Protein AF-A0A960RTW7-F1 (afdb_monomer)

Solvent-accessible surface area (backbone atoms only — not comparable to full-atom values): 9101 Å² total; per-residue (Å²): 138,88,90,90,84,91,85,90,79,85,87,75,81,88,76,88,78,89,72,95,74,90,83,87,85,89,82,94,63,101,63,86,80,87,77,86,75,88,82,56,65,86,55,64,96,88,53,55,71,66,54,47,50,51,30,25,63,41,78,44,82,89,76,19,17,40,21,15,50,24,30,50,69,46,12,65,38,90,88,42,76,44,70,65,65,61,86,53,54,69,51,24,27,51,53,18,39,52,54,51,44,52,35,69,58,34,72,70,43,46,78,47,76,43,98,84,50,28,39,35,39,29,27,85,78,34,40,25,44,34,24,43,69,84,44,45,52,75,33,63,47,54,61,92,80,117

Sequence (146 aa):
LPPPGGGLVGTTNRIANVAKATGVATSIATAGTILTQPNSPALPKEMSFEQLAEAGKVEDRGGLTRAGRGLQKHGGRPGSVFPNPSGSVSQINTQGQEVLEDILNNPNNEIIETQGGSTKVYDPNGRGAHFDKNGSFIGFIERQYE

Radius of gyration: 19.45 Å; Cα contacts (8 Å, |Δi|>4): 205; chains: 1; bounding box: 41×34×74 Å

Foldseek 3Di:
DDDDDDDDDDDDDDDDDPDDDDDDDDDDDPDDDDDDDPDADDDPPPDDLVLLLVLQQPDDPPRAGQLLVLLCVQCCDVPGLGPNADDDRVSSNVSSSVLSSCQRRANPWDWDQDPQQKIWIADPSQKIWIAHNVSRTPHIDGNVPD

Structure (mmCIF, N/CA/C/O backbone):
data_AF-A0A960RTW7-F1
#
_entry.id   AF-A0A960RTW7-F1
#
loop_
_atom_site.group_PDB
_atom_site.id
_atom_site.type_symbol
_atom_site.label_atom_id
_atom_site.label_alt_id
_atom_site.label_comp_id
_atom_site.label_asym_id
_atom_site.label_entity_id
_atom_site.label_seq_id
_atom_site.pdbx_PDB_ins_code
_atom_site.Cartn_x
_atom_site.Cartn_y
_atom_site.Cartn_z
_atom_site.occupancy
_atom_site.B_iso_or_equiv
_atom_site.auth_seq_id
_atom_site.auth_comp_id
_atom_site.auth_asym_id
_atom_site.auth_atom_id
_atom_site.pdbx_PDB_model_num
ATOM 1 N N . LEU A 1 1 ? -1.596 -5.643 55.519 1.00 35.75 1 LEU A N 1
ATOM 2 C CA . LEU A 1 1 ? -0.162 -5.951 55.721 1.00 35.75 1 LEU A CA 1
ATOM 3 C C . LEU A 1 1 ? 0.200 -7.147 54.827 1.00 35.75 1 LEU A C 1
ATOM 5 O O . LEU A 1 1 ? -0.537 -8.123 54.896 1.00 35.75 1 LEU A O 1
ATOM 9 N N . PRO A 1 2 ? 1.205 -7.023 53.933 1.00 46.59 2 PRO A N 1
ATOM 10 C CA . PRO A 1 2 ? 1.632 -8.028 52.929 1.00 46.59 2 PRO A CA 1
ATOM 11 C C . PRO A 1 2 ? 2.798 -8.929 53.456 1.00 46.59 2 PRO A C 1
ATOM 13 O O . PRO A 1 2 ? 3.072 -8.837 54.651 1.00 46.59 2 PRO A O 1
ATOM 16 N N . PRO A 1 3 ? 3.592 -9.655 52.620 1.00 63.69 3 PRO A N 1
ATOM 17 C CA . PRO A 1 3 ? 3.415 -10.975 51.958 1.00 63.69 3 PRO A CA 1
ATOM 18 C C . PRO A 1 3 ? 4.489 -12.024 52.439 1.00 63.69 3 PRO A C 1
ATOM 20 O O . PRO A 1 3 ? 5.128 -11.731 53.451 1.00 63.69 3 PRO A O 1
ATOM 23 N N . PRO A 1 4 ? 4.701 -13.238 51.841 1.00 47.66 4 PRO A N 1
ATOM 24 C CA . PRO A 1 4 ? 5.389 -13.485 50.534 1.00 47.66 4 PRO A CA 1
ATOM 25 C C . PRO A 1 4 ? 4.776 -14.684 49.736 1.00 47.66 4 PRO A C 1
ATOM 27 O O . PRO A 1 4 ? 3.950 -15.408 50.270 1.00 47.66 4 PRO A O 1
ATOM 30 N N . GLY A 1 5 ? 5.061 -15.041 48.479 1.00 34.44 5 GLY A N 1
ATOM 31 C CA . GLY A 1 5 ? 5.969 -14.619 47.412 1.00 34.44 5 GLY A CA 1
ATOM 32 C C . GLY A 1 5 ? 6.030 -15.744 46.345 1.00 34.44 5 GLY A C 1
ATOM 33 O O . GLY A 1 5 ? 5.892 -16.912 46.693 1.00 34.44 5 GLY A O 1
ATOM 34 N N . GLY A 1 6 ? 6.270 -15.393 45.072 1.00 31.09 6 GLY A N 1
ATOM 35 C CA . GLY A 1 6 ? 6.890 -16.282 44.069 1.00 31.09 6 GLY A CA 1
ATOM 36 C C . GLY A 1 6 ? 6.001 -16.882 42.964 1.00 31.09 6 GLY A C 1
ATOM 37 O O . GLY A 1 6 ? 5.228 -17.796 43.217 1.00 31.09 6 GLY A O 1
ATOM 38 N N . GLY A 1 7 ? 6.217 -16.448 41.712 1.00 30.14 7 GLY A N 1
ATOM 39 C CA . GLY A 1 7 ? 5.831 -17.214 40.515 1.00 30.14 7 GLY A CA 1
ATOM 40 C C . GLY A 1 7 ? 5.423 -16.385 39.294 1.00 30.14 7 GLY A C 1
ATOM 41 O O . GLY A 1 7 ? 4.241 -16.277 38.992 1.00 30.14 7 GLY A O 1
ATOM 42 N N . LEU A 1 8 ? 6.393 -15.819 38.570 1.00 38.78 8 LEU A N 1
ATOM 43 C CA . LEU A 1 8 ? 6.199 -15.244 37.2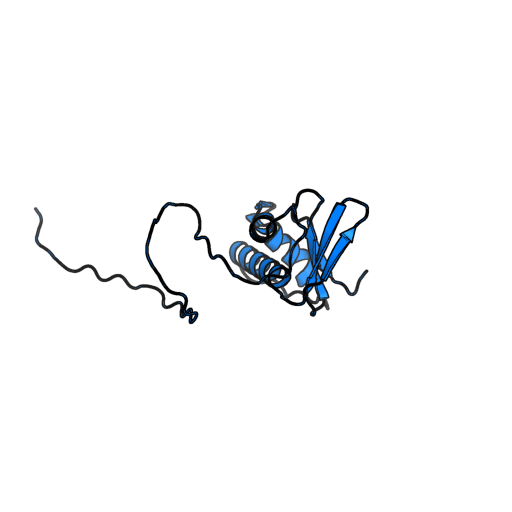32 1.00 38.78 8 LEU A CA 1
ATOM 44 C C . LEU A 1 8 ? 6.061 -16.374 36.195 1.00 38.78 8 LEU A C 1
ATOM 46 O O . LEU A 1 8 ? 6.978 -17.184 36.082 1.00 38.78 8 LEU A O 1
ATOM 50 N N . VAL A 1 9 ? 4.990 -16.401 35.392 1.00 37.53 9 VAL A N 1
ATOM 51 C CA . VAL A 1 9 ? 4.944 -17.179 34.136 1.00 37.53 9 VAL A CA 1
ATOM 52 C C . VAL A 1 9 ? 4.285 -16.340 33.041 1.00 37.53 9 VAL A C 1
ATOM 54 O O . VAL A 1 9 ? 3.071 -16.153 33.016 1.00 37.53 9 VAL A O 1
ATOM 57 N N . GLY A 1 10 ? 5.118 -15.815 32.141 1.00 29.62 10 GLY A N 1
ATOM 58 C CA . GLY A 1 10 ? 4.694 -15.157 30.911 1.00 29.62 10 GLY A CA 1
ATOM 59 C C . GLY A 1 10 ? 4.235 -16.174 29.866 1.00 29.62 10 GLY A C 1
ATOM 60 O O . GLY A 1 10 ? 4.873 -17.205 29.659 1.00 29.62 10 GLY A O 1
ATOM 61 N N . THR A 1 11 ? 3.128 -15.875 29.194 1.00 33.22 11 THR A N 1
ATOM 62 C CA . THR A 1 11 ? 2.631 -16.614 28.028 1.00 33.22 11 THR A CA 1
ATOM 63 C C . THR A 1 11 ? 3.077 -15.881 26.767 1.00 33.22 11 THR A C 1
ATOM 65 O O . THR A 1 11 ? 2.435 -14.947 26.299 1.00 33.22 11 THR A O 1
ATOM 68 N N . THR A 1 12 ? 4.236 -16.274 26.241 1.00 34.66 12 THR A N 1
ATOM 69 C CA . THR A 1 12 ? 4.794 -15.722 25.003 1.00 34.66 12 THR A CA 1
ATOM 70 C C . THR A 1 12 ? 4.131 -16.365 23.785 1.00 34.66 12 THR A C 1
ATOM 72 O O . THR A 1 12 ? 4.102 -17.591 23.651 1.00 34.66 12 THR A O 1
ATOM 75 N N . ASN A 1 13 ? 3.640 -15.511 22.883 1.00 37.28 13 ASN A N 1
ATOM 76 C CA . ASN A 1 13 ? 3.184 -15.839 21.535 1.00 37.28 13 ASN A 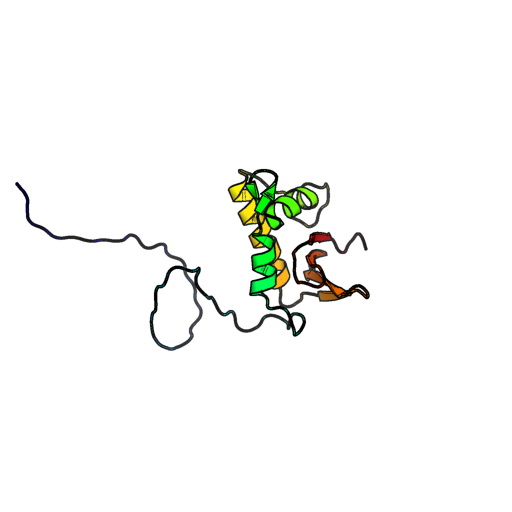CA 1
ATOM 77 C C . ASN A 1 13 ? 4.207 -16.705 20.783 1.00 37.28 13 ASN A C 1
ATOM 79 O O . ASN A 1 13 ? 5.373 -16.340 20.638 1.00 37.28 13 ASN A O 1
ATOM 83 N N . ARG A 1 14 ? 3.748 -17.842 20.254 1.00 36.69 14 ARG A N 1
ATOM 84 C CA . ARG A 1 14 ? 4.517 -18.691 19.339 1.00 36.69 14 ARG A CA 1
ATOM 85 C C . ARG A 1 14 ? 4.458 -18.111 17.928 1.00 36.69 14 ARG A C 1
ATOM 87 O O . ARG A 1 14 ? 3.520 -18.391 17.191 1.00 36.69 14 ARG A O 1
ATOM 94 N N . ILE A 1 15 ? 5.476 -17.345 17.552 1.00 39.69 15 ILE A N 1
ATOM 95 C CA . ILE A 1 15 ? 5.758 -17.004 16.153 1.00 39.69 15 ILE A CA 1
ATOM 96 C C . ILE A 1 15 ? 6.936 -17.884 15.729 1.00 39.69 15 ILE A C 1
ATOM 98 O O . ILE A 1 15 ? 8.067 -17.691 16.171 1.00 39.69 15 ILE A O 1
ATOM 102 N N . ALA A 1 16 ? 6.653 -18.927 14.951 1.00 33.31 16 ALA A N 1
ATOM 103 C CA . ALA A 1 16 ? 7.664 -19.838 14.434 1.00 33.31 16 ALA A CA 1
ATOM 104 C C . ALA A 1 16 ? 8.349 -19.215 13.207 1.00 33.31 16 ALA A C 1
ATOM 106 O O . ALA A 1 16 ? 7.947 -19.469 12.078 1.00 33.31 16 ALA A O 1
ATOM 107 N N . ASN A 1 17 ? 9.401 -18.425 13.435 1.00 40.94 17 ASN A N 1
ATOM 108 C CA . ASN A 1 17 ? 10.366 -18.068 12.394 1.00 40.94 17 ASN A CA 1
ATOM 109 C C . ASN A 1 17 ? 11.477 -19.124 12.364 1.00 40.94 17 ASN A C 1
ATOM 111 O O . ASN A 1 17 ? 12.350 -19.156 13.231 1.00 40.94 17 ASN A O 1
ATOM 115 N N . VAL A 1 18 ? 11.456 -19.996 11.356 1.00 40.28 18 VAL A N 1
ATOM 116 C CA . VAL A 1 18 ? 12.600 -20.847 11.011 1.00 40.28 18 VAL A CA 1
ATOM 117 C C . VAL A 1 18 ? 13.450 -20.096 9.992 1.00 40.28 18 VAL A C 1
ATOM 119 O O . VAL A 1 18 ? 13.209 -20.180 8.795 1.00 40.28 18 VAL A O 1
ATOM 122 N N . ALA A 1 19 ? 14.469 -19.382 10.464 1.00 35.34 19 ALA A N 1
ATOM 123 C CA . ALA A 1 19 ? 15.624 -19.021 9.648 1.00 35.34 19 ALA A CA 1
ATOM 124 C C . ALA A 1 19 ? 16.857 -18.921 10.553 1.00 35.34 19 ALA A C 1
ATOM 126 O O . ALA A 1 19 ? 16.962 -18.060 11.423 1.00 35.34 19 ALA A O 1
ATOM 127 N N . LYS A 1 20 ? 17.771 -19.878 10.379 1.00 36.62 20 LYS A N 1
ATOM 128 C CA . LYS A 1 20 ? 19.071 -19.929 11.046 1.00 36.62 20 LYS A CA 1
ATOM 129 C C . LYS A 1 20 ? 19.937 -18.766 10.554 1.00 36.62 20 LYS A C 1
ATOM 131 O O . LYS A 1 20 ? 20.358 -18.785 9.404 1.00 36.62 20 LYS A O 1
ATOM 136 N N . ALA A 1 21 ? 20.289 -17.847 11.445 1.00 35.56 21 ALA A N 1
ATOM 137 C CA . ALA A 1 21 ? 21.527 -17.084 11.352 1.00 35.56 21 ALA A CA 1
ATOM 138 C C . ALA A 1 21 ? 22.051 -16.787 12.766 1.00 35.56 21 ALA A C 1
ATOM 140 O O . ALA A 1 21 ? 21.361 -16.269 13.637 1.00 35.56 21 ALA A O 1
ATOM 141 N N . THR A 1 22 ? 23.278 -17.231 12.979 1.00 34.38 22 THR A N 1
ATOM 142 C CA . THR A 1 22 ? 24.174 -17.100 14.129 1.00 34.38 22 THR A CA 1
ATOM 143 C C . THR A 1 22 ? 24.292 -15.684 14.721 1.00 34.38 22 THR A C 1
ATOM 145 O O . THR A 1 22 ? 24.747 -14.784 14.030 1.00 34.38 22 THR A O 1
ATOM 148 N N . GLY A 1 23 ? 24.059 -15.545 16.037 1.00 31.91 23 GLY A N 1
ATOM 149 C CA . GLY A 1 23 ? 24.962 -14.784 16.923 1.00 31.91 23 GLY A CA 1
ATOM 150 C C . GLY A 1 23 ? 24.548 -13.400 17.474 1.00 31.91 23 GLY A C 1
ATOM 151 O O . GLY A 1 23 ? 24.948 -12.386 16.928 1.00 31.91 23 GLY A O 1
ATOM 152 N N . VAL A 1 24 ? 23.942 -13.413 18.675 1.00 31.33 24 VAL A N 1
ATOM 153 C CA . VAL A 1 24 ? 24.174 -12.523 19.853 1.00 31.33 24 VAL A CA 1
ATOM 154 C C . VAL A 1 24 ? 23.569 -11.089 19.934 1.00 31.33 24 VAL A C 1
ATOM 156 O O . VAL A 1 24 ? 24.176 -10.100 19.551 1.00 31.33 24 VAL A O 1
ATOM 159 N N . ALA A 1 25 ? 22.419 -11.041 20.632 1.00 36.41 25 ALA A N 1
ATOM 160 C CA . ALA A 1 25 ? 22.002 -10.204 21.786 1.00 36.41 25 ALA A CA 1
ATOM 161 C C . ALA A 1 25 ? 21.740 -8.670 21.711 1.00 36.41 25 ALA A C 1
ATOM 163 O O . ALA A 1 25 ? 22.635 -7.841 21.810 1.00 36.41 25 ALA A O 1
ATOM 164 N N . THR A 1 26 ? 20.436 -8.358 21.785 1.00 31.83 26 THR A N 1
ATOM 165 C CA . THR A 1 26 ? 19.738 -7.515 22.787 1.00 31.83 26 THR A CA 1
ATOM 166 C C . THR A 1 26 ? 20.121 -6.037 22.974 1.00 31.83 26 THR A C 1
ATOM 168 O O . THR A 1 26 ? 21.008 -5.688 23.747 1.00 31.83 26 THR A O 1
ATOM 171 N N . SER A 1 27 ? 19.267 -5.148 22.456 1.00 39.75 27 SER A N 1
ATOM 172 C CA . SER 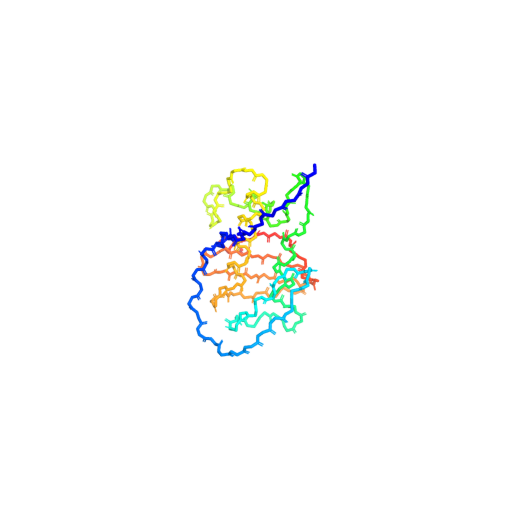A 1 27 ? 18.871 -3.906 23.139 1.00 39.75 27 SER A CA 1
ATOM 173 C C . SER A 1 27 ? 17.403 -3.614 22.828 1.00 39.75 27 SER A C 1
ATOM 175 O O . SER A 1 27 ? 17.031 -3.322 21.697 1.00 39.75 27 SER A O 1
ATOM 177 N N . ILE A 1 28 ? 16.563 -3.768 23.847 1.00 41.47 28 ILE A N 1
ATOM 178 C CA . ILE A 1 28 ? 15.143 -3.412 23.850 1.00 41.47 28 ILE A CA 1
ATOM 179 C C . ILE A 1 28 ? 15.079 -1.914 24.152 1.00 41.47 28 ILE A C 1
ATOM 181 O O . ILE A 1 28 ? 15.306 -1.506 25.288 1.00 41.47 28 ILE A O 1
ATOM 185 N N . ALA A 1 29 ? 14.806 -1.101 23.137 1.00 39.03 29 ALA A N 1
ATOM 186 C CA . ALA A 1 29 ? 14.444 0.298 23.301 1.00 39.03 29 ALA A CA 1
ATOM 187 C C . ALA A 1 29 ? 13.281 0.606 22.356 1.00 39.03 29 ALA A C 1
ATOM 189 O O . ALA A 1 29 ? 13.343 0.344 21.162 1.00 39.03 29 ALA A O 1
ATOM 190 N N . THR A 1 30 ? 12.205 1.105 22.946 1.00 43.25 30 THR A N 1
ATOM 191 C CA . THR A 1 30 ? 10.992 1.691 22.377 1.00 43.25 30 THR A CA 1
ATOM 192 C C . THR A 1 30 ? 11.192 2.402 21.026 1.00 43.25 30 THR A C 1
ATOM 194 O O . THR A 1 30 ? 11.419 3.603 20.983 1.00 43.25 30 THR A O 1
ATOM 197 N N . ALA A 1 31 ? 11.102 1.649 19.933 1.00 37.47 31 ALA A N 1
ATOM 198 C CA . ALA A 1 31 ? 10.811 2.040 18.550 1.00 37.47 31 ALA A CA 1
ATOM 199 C C . ALA A 1 31 ? 10.839 0.727 17.747 1.00 37.47 31 ALA A C 1
ATOM 201 O O . ALA A 1 31 ? 11.757 -0.069 17.923 1.00 37.47 31 ALA A O 1
ATOM 202 N N . GLY A 1 32 ? 9.790 0.441 16.975 1.00 36.62 32 GLY A N 1
ATOM 203 C CA . GLY A 1 32 ? 9.499 -0.885 16.416 1.00 36.62 32 GLY A CA 1
ATOM 204 C C . GLY A 1 32 ? 10.699 -1.611 15.788 1.00 36.62 32 GLY A C 1
ATOM 205 O O . GLY A 1 32 ? 11.417 -1.066 14.961 1.00 36.62 32 GLY A O 1
ATOM 206 N N . THR A 1 33 ? 10.877 -2.857 16.220 1.00 33.72 33 THR A N 1
ATOM 207 C CA . THR A 1 33 ? 11.822 -3.894 15.789 1.00 33.72 33 THR A CA 1
ATOM 208 C C . THR A 1 33 ? 12.300 -3.799 14.331 1.00 33.72 33 THR A C 1
ATOM 210 O O . THR A 1 33 ? 11.524 -4.010 13.404 1.00 33.72 33 THR A O 1
ATOM 213 N N . ILE A 1 34 ? 13.609 -3.594 14.139 1.00 38.28 34 ILE A N 1
ATOM 214 C CA . ILE A 1 34 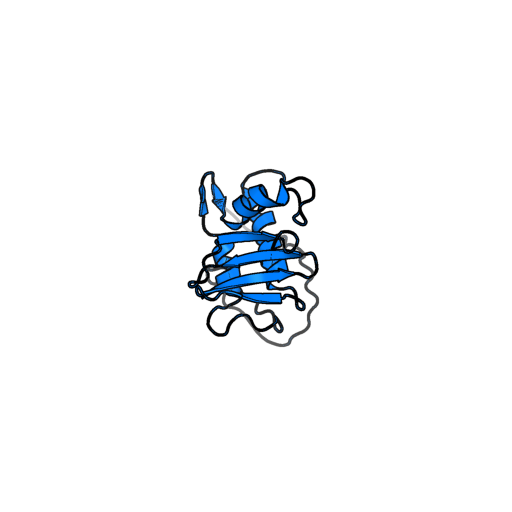? 14.296 -3.755 12.850 1.00 38.28 34 ILE A CA 1
ATOM 215 C C . ILE A 1 34 ? 14.399 -5.255 12.534 1.00 38.28 34 ILE A C 1
ATOM 217 O O . ILE A 1 34 ? 15.168 -5.980 13.166 1.00 38.28 34 ILE A O 1
ATOM 221 N N . LEU A 1 35 ? 13.616 -5.718 11.560 1.00 39.34 35 LEU A N 1
ATOM 222 C CA . LEU A 1 35 ? 13.827 -6.990 10.871 1.00 39.34 35 LEU A CA 1
ATOM 223 C C . LEU A 1 35 ? 14.540 -6.683 9.554 1.00 39.34 35 LEU A C 1
ATOM 225 O O . LEU A 1 35 ? 13.903 -6.352 8.561 1.00 39.34 35 LEU A O 1
ATOM 229 N N . THR A 1 36 ? 15.867 -6.769 9.538 1.00 34.53 36 THR A N 1
ATOM 230 C CA . THR A 1 36 ? 16.634 -6.743 8.291 1.00 34.53 36 THR A CA 1
ATOM 231 C C . THR A 1 36 ? 16.361 -8.031 7.513 1.00 34.53 36 THR A C 1
ATOM 233 O O . THR A 1 36 ? 16.877 -9.098 7.845 1.00 34.53 36 THR A O 1
ATOM 236 N N . GLN A 1 37 ? 15.525 -7.941 6.478 1.00 37.28 37 GLN A N 1
ATOM 237 C CA . GLN A 1 37 ? 15.363 -8.982 5.464 1.00 37.28 37 GLN A CA 1
ATOM 238 C C . GLN A 1 37 ? 16.519 -8.860 4.455 1.00 37.28 37 GLN A C 1
ATOM 240 O O . GLN A 1 37 ? 16.642 -7.825 3.799 1.00 37.28 37 GLN A O 1
ATOM 245 N N . PRO A 1 38 ? 17.403 -9.866 4.313 1.00 40.09 38 PRO A N 1
ATOM 246 C CA . PRO A 1 38 ? 18.374 -9.871 3.236 1.00 40.09 38 PRO A CA 1
ATOM 247 C C . PRO A 1 38 ? 17.683 -10.411 1.978 1.00 40.09 38 PRO A C 1
ATOM 249 O O . PRO A 1 38 ? 17.121 -11.506 2.008 1.00 40.09 38 PRO A O 1
ATOM 252 N N . ASN A 1 39 ? 17.794 -9.659 0.880 1.00 38.59 39 ASN A N 1
ATOM 253 C CA . ASN A 1 39 ? 17.388 -9.996 -0.495 1.00 38.59 39 ASN A CA 1
ATOM 254 C C . ASN A 1 39 ? 15.994 -9.500 -0.925 1.00 38.59 39 ASN A C 1
ATOM 256 O O . ASN A 1 39 ? 15.152 -10.297 -1.335 1.00 38.59 39 ASN A O 1
ATOM 260 N N . SER A 1 40 ? 15.797 -8.180 -0.937 1.00 46.94 40 SER A N 1
ATOM 261 C CA . SER A 1 40 ? 14.773 -7.545 -1.782 1.00 46.94 40 SER A CA 1
ATOM 262 C C . SER A 1 40 ? 15.423 -7.020 -3.075 1.00 46.94 40 SER A C 1
ATOM 264 O O . SER A 1 40 ? 16.577 -6.573 -3.026 1.00 46.94 40 SER A O 1
ATOM 266 N N . PRO A 1 41 ? 14.741 -7.080 -4.237 1.00 45.06 41 PRO A N 1
ATOM 267 C CA . PRO A 1 41 ? 15.197 -6.441 -5.472 1.00 45.06 41 PRO A CA 1
ATOM 268 C C . PRO A 1 41 ? 15.485 -4.969 -5.198 1.00 45.06 41 PRO A C 1
ATOM 270 O O . PRO A 1 41 ? 14.753 -4.326 -4.447 1.00 45.06 41 PRO A O 1
ATOM 273 N N . ALA A 1 42 ? 16.578 -4.451 -5.755 1.00 49.28 42 ALA A N 1
ATOM 274 C CA . ALA A 1 42 ? 17.044 -3.109 -5.444 1.00 49.28 42 ALA A CA 1
ATOM 275 C C . ALA A 1 42 ? 15.996 -2.060 -5.853 1.00 49.28 42 ALA A C 1
ATOM 277 O O . ALA A 1 42 ? 15.865 -1.711 -7.026 1.00 49.28 42 ALA A O 1
ATOM 278 N N . LEU A 1 43 ? 15.272 -1.565 -4.848 1.00 54.00 43 LEU A N 1
ATOM 279 C CA . LEU A 1 43 ? 14.505 -0.327 -4.885 1.00 54.00 43 LEU A CA 1
ATOM 280 C C . LEU A 1 43 ? 15.419 0.828 -5.321 1.00 54.00 43 LEU A C 1
ATOM 282 O O . LEU A 1 43 ? 16.641 0.739 -5.138 1.00 54.00 43 LEU A O 1
ATOM 286 N N . PRO A 1 44 ? 14.865 1.891 -5.934 1.00 52.44 44 PRO A N 1
ATOM 287 C CA . PRO A 1 44 ? 15.665 2.997 -6.438 1.00 52.44 44 PRO A CA 1
ATOM 288 C C . PRO A 1 44 ? 16.635 3.488 -5.366 1.00 52.44 44 PRO A C 1
ATOM 290 O O . PRO A 1 44 ? 16.272 3.641 -4.203 1.00 52.44 44 PRO A O 1
ATOM 293 N N . LYS A 1 45 ? 17.883 3.701 -5.790 1.00 50.06 45 LYS A N 1
ATOM 294 C CA . LYS A 1 45 ? 19.113 3.827 -4.985 1.00 50.06 45 LYS A CA 1
ATOM 295 C C . LYS A 1 45 ? 19.089 4.885 -3.862 1.00 50.06 45 LYS A C 1
ATOM 297 O O . LYS A 1 45 ? 20.024 4.939 -3.073 1.00 50.06 45 LYS A O 1
ATOM 302 N N . GLU A 1 46 ? 18.026 5.676 -3.769 1.00 54.03 46 GLU A N 1
ATOM 303 C CA . GLU A 1 46 ? 17.843 6.773 -2.817 1.00 54.03 46 GLU A CA 1
ATOM 304 C C . GLU A 1 46 ? 16.706 6.537 -1.797 1.00 54.03 46 GLU A C 1
ATOM 306 O O . GLU A 1 46 ? 16.620 7.283 -0.824 1.00 54.03 46 GLU A O 1
ATOM 311 N N . MET A 1 47 ? 15.838 5.526 -1.972 1.00 64.50 47 MET A N 1
ATOM 312 C CA . MET A 1 47 ? 14.706 5.274 -1.062 1.00 64.50 47 MET A CA 1
ATOM 313 C C . MET A 1 47 ? 14.649 3.823 -0.599 1.00 64.50 47 MET A C 1
ATOM 315 O O . M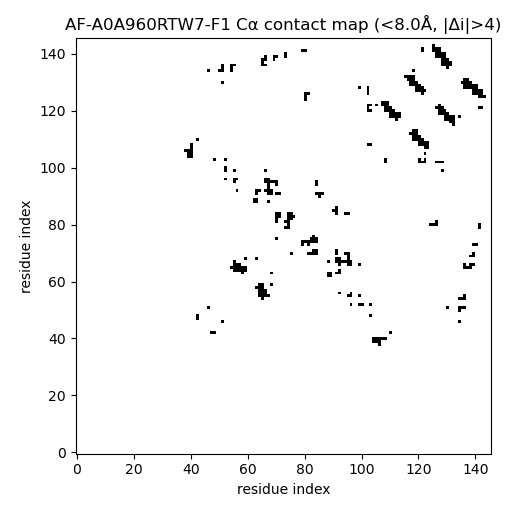ET A 1 47 ? 14.539 2.896 -1.402 1.00 64.50 47 MET A O 1
ATOM 319 N N . SER A 1 48 ? 14.724 3.629 0.719 1.00 79.94 48 SER A N 1
ATOM 320 C CA . SER A 1 48 ? 14.740 2.301 1.323 1.00 79.94 48 SER A CA 1
ATOM 321 C C . SER A 1 48 ? 13.347 1.670 1.331 1.00 79.94 48 SER A C 1
ATOM 323 O O . SER A 1 48 ? 12.323 2.359 1.368 1.00 79.94 48 SER A O 1
ATOM 325 N N . PHE A 1 49 ? 13.311 0.337 1.333 1.00 82.19 49 PHE A N 1
ATOM 326 C CA . PHE A 1 49 ? 12.083 -0.442 1.500 1.00 82.19 49 PHE A CA 1
ATOM 327 C C . PHE A 1 49 ? 11.275 0.034 2.711 1.00 82.19 49 PHE A C 1
ATOM 329 O O . PHE A 1 49 ? 10.070 0.258 2.616 1.00 82.19 49 PHE A O 1
ATOM 336 N N . GLU A 1 50 ? 11.956 0.250 3.833 1.00 83.25 50 GLU A N 1
ATOM 337 C CA . GLU A 1 50 ? 11.349 0.664 5.091 1.00 83.25 50 GLU A CA 1
ATOM 338 C C . GLU A 1 50 ? 10.688 2.038 4.969 1.00 83.25 50 GLU A C 1
ATOM 340 O O . GLU A 1 50 ? 9.594 2.231 5.489 1.00 83.25 50 GLU A O 1
ATOM 345 N N . GLN A 1 51 ? 11.307 2.981 4.251 1.00 86.12 51 GLN A N 1
ATOM 346 C CA . GLN A 1 51 ? 10.725 4.307 4.028 1.00 86.12 51 GLN A CA 1
ATOM 347 C C . GLN A 1 51 ? 9.431 4.224 3.212 1.00 86.12 51 GLN A C 1
ATOM 349 O O . GLN A 1 51 ? 8.441 4.873 3.554 1.00 86.12 51 GLN A O 1
ATOM 354 N N . LEU A 1 52 ? 9.420 3.400 2.163 1.00 86.56 52 LEU A N 1
ATOM 355 C CA . LEU A 1 52 ? 8.243 3.207 1.314 1.00 86.56 52 LEU A CA 1
ATOM 356 C C . LEU A 1 52 ? 7.119 2.473 2.056 1.00 86.56 52 LEU A C 1
ATOM 358 O O . LEU A 1 52 ? 5.953 2.852 1.936 1.00 86.56 52 LEU A O 1
ATOM 362 N N . ALA A 1 53 ? 7.460 1.467 2.862 1.00 88.69 53 ALA A N 1
ATOM 363 C CA . ALA A 1 53 ? 6.502 0.769 3.711 1.00 88.69 53 ALA A CA 1
ATOM 364 C C . ALA A 1 53 ? 5.909 1.708 4.777 1.00 88.69 53 ALA A C 1
ATOM 366 O O . ALA A 1 53 ? 4.695 1.718 4.986 1.00 88.69 53 ALA A O 1
ATOM 367 N N . GLU A 1 54 ? 6.732 2.544 5.414 1.00 90.75 54 GLU A N 1
ATOM 368 C CA . GLU A 1 54 ? 6.280 3.499 6.431 1.00 90.75 54 GLU A CA 1
ATOM 369 C C . GLU A 1 54 ? 5.381 4.593 5.840 1.00 90.75 54 GLU A C 1
ATOM 371 O O . GLU A 1 54 ? 4.422 5.032 6.477 1.00 90.75 54 GLU A O 1
ATOM 376 N N . ALA A 1 55 ? 5.605 4.977 4.580 1.00 89.25 55 ALA A N 1
ATOM 377 C CA . ALA A 1 55 ? 4.754 5.937 3.886 1.00 89.25 55 ALA A CA 1
ATOM 378 C C . ALA A 1 55 ? 3.286 5.472 3.768 1.00 89.25 55 ALA A C 1
ATOM 380 O O . ALA A 1 55 ? 2.376 6.305 3.694 1.00 89.25 55 ALA A O 1
ATOM 381 N N . GLY A 1 56 ? 3.039 4.157 3.791 1.00 87.94 56 GLY A N 1
ATOM 382 C CA . GLY A 1 56 ? 1.699 3.570 3.835 1.00 87.94 56 GLY A CA 1
ATOM 383 C C . GLY A 1 56 ? 0.969 3.765 5.166 1.00 87.94 56 GLY A C 1
ATOM 384 O O . GLY A 1 56 ? -0.261 3.875 5.170 1.00 87.94 56 GLY A O 1
ATOM 385 N N . LYS A 1 57 ? 1.709 3.878 6.277 1.00 92.56 57 LYS A N 1
ATOM 386 C CA . LYS A 1 57 ? 1.170 4.010 7.642 1.00 92.56 57 LYS A CA 1
ATOM 387 C C . LYS A 1 57 ? 0.753 5.431 8.003 1.00 92.56 57 LYS A C 1
ATOM 389 O O . LYS A 1 57 ? 0.083 5.624 9.012 1.00 92.56 57 LYS A O 1
ATOM 394 N N . VAL A 1 58 ? 1.116 6.414 7.178 1.00 93.25 58 VAL A N 1
ATOM 395 C CA . VAL A 1 58 ? 0.728 7.816 7.371 1.00 93.25 58 VAL A CA 1
ATOM 396 C C . VAL A 1 58 ? -0.789 7.916 7.515 1.00 93.25 58 VAL A C 1
ATOM 398 O O . VAL A 1 58 ? -1.532 7.386 6.687 1.00 93.25 58 VAL A O 1
ATOM 401 N N . GLU A 1 59 ? -1.242 8.602 8.562 1.00 90.25 59 GLU A N 1
ATOM 402 C CA . GLU A 1 59 ? -2.665 8.811 8.816 1.00 90.25 59 GLU A CA 1
ATOM 403 C C . GLU A 1 59 ? -3.327 9.617 7.685 1.00 90.25 59 GLU A C 1
ATOM 405 O O . GLU A 1 59 ? -2.779 10.579 7.140 1.00 90.25 59 GLU A O 1
ATOM 410 N N . ASP A 1 60 ? -4.540 9.210 7.341 1.00 90.19 60 ASP A N 1
ATOM 411 C CA . ASP A 1 60 ? -5.469 9.873 6.436 1.00 90.19 60 ASP A CA 1
ATOM 412 C C . ASP A 1 60 ? -6.823 10.040 7.169 1.00 90.19 60 ASP A C 1
ATOM 414 O O . ASP A 1 60 ? -6.990 9.754 8.359 1.00 90.19 60 ASP A O 1
ATOM 418 N N . ARG A 1 61 ? -7.827 10.575 6.481 1.00 87.44 61 ARG A N 1
ATOM 419 C CA . ARG A 1 61 ? -9.122 10.930 7.067 1.00 87.44 61 ARG A CA 1
ATOM 420 C C . ARG A 1 61 ? -9.882 9.694 7.549 1.00 87.44 61 ARG A C 1
ATOM 422 O O . ARG A 1 61 ? -9.884 8.652 6.900 1.00 87.44 61 ARG A O 1
ATOM 429 N N . GLY A 1 62 ? -10.621 9.859 8.647 1.00 88.19 62 GLY A N 1
ATOM 430 C CA . GLY A 1 62 ? -11.495 8.815 9.193 1.00 88.19 62 GLY A CA 1
ATOM 431 C C . GLY A 1 62 ? -10.768 7.743 10.009 1.00 88.19 62 GLY A C 1
ATOM 432 O O . GLY A 1 62 ? -11.314 6.658 10.184 1.00 88.19 62 GLY A O 1
ATOM 433 N N . GLY A 1 63 ? -9.550 8.026 10.488 1.00 90.25 63 GLY A N 1
ATOM 434 C CA . GLY A 1 63 ? -8.724 7.070 11.239 1.00 90.25 63 GLY A CA 1
ATOM 435 C C . GLY A 1 63 ? -8.069 6.0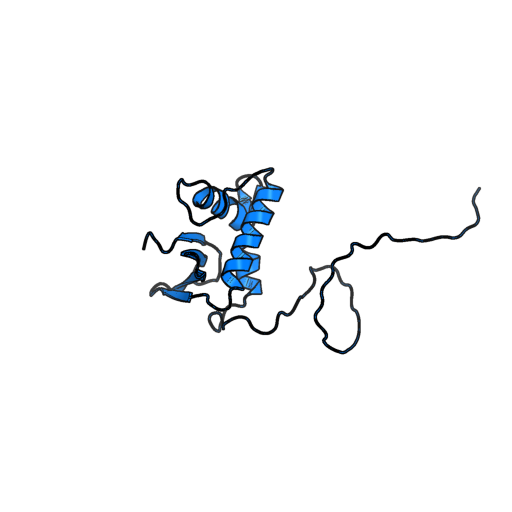00 10.361 1.00 90.25 63 GLY A C 1
ATOM 436 O O . GLY A 1 63 ? -7.491 5.046 10.878 1.00 90.25 63 GLY A O 1
ATOM 437 N N . LEU A 1 64 ? -8.182 6.133 9.037 1.00 93.00 64 LEU A N 1
ATOM 438 C CA . LEU A 1 64 ? -7.510 5.260 8.085 1.00 93.00 64 LEU A CA 1
ATOM 439 C C . LEU A 1 64 ? -6.056 5.691 7.902 1.00 93.00 64 LEU A C 1
ATOM 441 O O . LEU A 1 64 ? -5.734 6.862 8.059 1.00 93.00 64 LEU A O 1
ATOM 445 N N . THR A 1 65 ? -5.193 4.771 7.499 1.00 95.69 65 THR A N 1
ATOM 446 C CA . THR A 1 65 ? -3.882 5.100 6.933 1.00 95.69 65 THR A CA 1
ATOM 447 C C . THR A 1 65 ? -4.006 5.309 5.426 1.00 95.69 65 THR A C 1
ATOM 449 O O . THR A 1 65 ? -5.010 4.927 4.811 1.00 95.69 65 THR A O 1
ATOM 452 N N . ARG A 1 66 ? -2.982 5.879 4.784 1.00 93.88 66 ARG A N 1
ATOM 453 C CA . ARG A 1 66 ? -2.958 6.000 3.320 1.00 93.88 66 ARG A CA 1
ATOM 454 C C . ARG A 1 66 ? -3.082 4.638 2.639 1.00 93.88 66 ARG A C 1
ATOM 456 O O . ARG A 1 66 ? -3.828 4.523 1.667 1.00 93.88 66 ARG A O 1
ATOM 463 N N . ALA A 1 67 ? -2.419 3.610 3.169 1.00 93.38 67 ALA A N 1
ATOM 464 C CA . ALA A 1 67 ? -2.548 2.241 2.680 1.00 93.38 67 ALA A CA 1
ATOM 465 C C . ALA A 1 67 ? -3.971 1.696 2.886 1.00 93.38 67 ALA A C 1
ATOM 467 O O . ALA A 1 67 ? -4.576 1.194 1.940 1.00 93.38 67 ALA A O 1
ATOM 468 N N . GLY A 1 68 ? -4.563 1.874 4.073 1.00 93.88 68 GLY A N 1
ATOM 469 C CA . GLY A 1 68 ? -5.937 1.438 4.347 1.00 93.88 68 GLY A CA 1
ATOM 470 C C . GLY A 1 68 ? -6.969 2.105 3.432 1.00 93.88 68 GLY A C 1
ATOM 471 O O . GLY A 1 68 ? -7.815 1.440 2.830 1.00 93.88 68 GLY A O 1
ATOM 472 N N . ARG A 1 69 ? -6.867 3.424 3.244 1.00 93.12 69 ARG A N 1
ATOM 473 C CA . ARG A 1 69 ? -7.755 4.168 2.342 1.00 93.12 69 ARG A CA 1
ATOM 474 C C . ARG A 1 69 ? -7.514 3.827 0.872 1.00 93.12 69 ARG A C 1
ATOM 476 O O . ARG A 1 69 ? -8.469 3.742 0.096 1.00 93.12 69 ARG A O 1
ATOM 483 N N . GLY A 1 70 ? -6.258 3.608 0.487 1.00 92.44 70 GLY A N 1
ATOM 484 C CA . GLY A 1 70 ? -5.901 3.086 -0.827 1.00 92.44 70 GLY A CA 1
ATOM 485 C C . GLY A 1 70 ? -6.596 1.754 -1.092 1.00 92.44 70 GLY A C 1
ATOM 486 O O . GLY A 1 70 ? -7.221 1.591 -2.142 1.00 92.44 70 GLY A O 1
ATOM 487 N N . LEU A 1 71 ? -6.550 0.833 -0.123 1.00 92.69 71 LEU A N 1
ATOM 488 C CA . LEU A 1 71 ? -7.156 -0.488 -0.251 1.00 92.69 71 LEU A CA 1
ATOM 489 C C . LEU A 1 71 ? -8.675 -0.392 -0.406 1.00 92.69 71 LEU A C 1
ATOM 491 O O . LEU A 1 71 ? -9.228 -1.017 -1.303 1.00 92.69 71 LEU A O 1
ATOM 495 N N . GLN A 1 72 ? -9.355 0.448 0.382 1.00 92.31 72 GLN A N 1
ATOM 496 C CA . GLN A 1 72 ? -10.796 0.700 0.204 1.00 92.31 72 GLN A CA 1
ATOM 497 C C . GLN A 1 72 ? -11.147 1.180 -1.199 1.00 92.31 72 GLN A C 1
ATOM 499 O O . GLN A 1 72 ? -12.142 0.746 -1.778 1.00 92.31 72 GLN A O 1
ATOM 504 N N . LYS A 1 73 ? -10.331 2.071 -1.759 1.00 89.19 73 LYS A N 1
ATOM 505 C CA . LYS A 1 73 ? -10.601 2.667 -3.066 1.00 89.19 73 LYS A CA 1
ATOM 506 C C . LYS A 1 73 ? -10.377 1.695 -4.228 1.00 89.19 73 LYS A C 1
ATOM 508 O O . LYS A 1 73 ? -11.085 1.810 -5.233 1.00 89.19 73 LYS A O 1
ATOM 513 N N . HIS A 1 74 ? -9.385 0.813 -4.119 1.00 88.06 74 HIS A N 1
ATOM 514 C CA . HIS A 1 74 ? -8.992 -0.104 -5.193 1.00 88.06 74 HIS A CA 1
ATOM 515 C C . HIS A 1 74 ? -9.581 -1.505 -4.997 1.00 88.06 74 HIS A C 1
ATOM 517 O O . HIS A 1 74 ? -10.322 -1.952 -5.863 1.00 88.06 74 HIS A O 1
ATOM 523 N N . GLY A 1 75 ? -9.403 -2.128 -3.830 1.00 84.25 75 GLY A N 1
ATOM 524 C CA . GLY A 1 75 ? -9.940 -3.461 -3.524 1.00 84.25 75 GLY A CA 1
ATOM 525 C C . GLY A 1 75 ? -11.465 -3.543 -3.445 1.00 84.25 75 GLY A C 1
ATOM 526 O O . GLY A 1 75 ? -12.032 -4.606 -3.666 1.00 84.25 75 GLY A O 1
ATOM 527 N N . GLY A 1 76 ? -12.157 -2.425 -3.200 1.00 81.94 76 GLY A N 1
ATOM 528 C CA . GLY A 1 76 ? -13.623 -2.375 -3.247 1.00 81.94 76 GLY A CA 1
ATOM 529 C C . GLY A 1 76 ? -14.221 -2.365 -4.663 1.00 81.94 76 GLY A C 1
ATOM 530 O O . GLY A 1 76 ? -15.444 -2.309 -4.806 1.00 81.94 76 GLY A O 1
ATOM 531 N N . ARG A 1 77 ? -13.400 -2.357 -5.723 1.00 85.88 77 ARG A N 1
ATOM 532 C CA . ARG A 1 77 ? -13.882 -2.286 -7.110 1.00 85.88 77 ARG A CA 1
ATOM 533 C C . ARG A 1 77 ? -14.200 -3.682 -7.660 1.00 85.88 77 ARG A C 1
ATOM 535 O O . ARG A 1 77 ? -13.403 -4.601 -7.472 1.00 85.88 77 ARG A O 1
ATOM 542 N N . PRO A 1 78 ? -15.314 -3.855 -8.398 1.00 81.38 78 PRO A N 1
ATOM 543 C CA . PRO A 1 78 ? -15.597 -5.106 -9.094 1.00 81.38 78 PRO A CA 1
ATOM 544 C C . PRO A 1 78 ? -14.461 -5.471 -10.054 1.00 81.38 78 PRO A C 1
ATOM 546 O O . PRO A 1 78 ? -14.118 -4.677 -10.927 1.00 81.38 78 PRO A O 1
ATOM 549 N N . GLY A 1 79 ? -13.900 -6.670 -9.893 1.00 82.19 79 GLY A N 1
ATOM 550 C CA . GLY A 1 79 ? -12.806 -7.164 -10.733 1.00 82.19 79 GLY A CA 1
ATOM 551 C C . GLY A 1 79 ? -11.414 -6.637 -10.373 1.00 82.19 79 GLY A C 1
ATOM 552 O O . GLY A 1 79 ? -10.493 -6.866 -11.148 1.00 82.19 79 GLY A O 1
ATOM 553 N N . SER A 1 80 ? -11.246 -5.956 -9.231 1.00 86.44 80 SER A N 1
ATOM 554 C CA . SER A 1 80 ? -9.918 -5.529 -8.777 1.00 86.44 80 SER A CA 1
ATOM 555 C C . SER A 1 80 ? -9.005 -6.724 -8.496 1.00 86.44 80 SER A C 1
ATOM 557 O O . SER A 1 80 ? -9.445 -7.740 -7.952 1.00 86.44 80 SER A O 1
ATOM 559 N N . VAL A 1 81 ? -7.714 -6.570 -8.801 1.00 88.88 81 VAL A N 1
ATOM 560 C CA . VAL A 1 81 ? -6.667 -7.514 -8.363 1.00 88.88 81 VAL A CA 1
ATOM 561 C C . VAL A 1 81 ? -6.354 -7.405 -6.864 1.00 88.88 81 VAL A C 1
ATOM 563 O O . VAL A 1 81 ? -5.644 -8.246 -6.310 1.00 88.88 81 VAL A O 1
ATOM 566 N N . PHE A 1 82 ? -6.855 -6.365 -6.192 1.00 91.06 82 PHE A N 1
ATOM 567 C CA . PHE A 1 82 ? -6.681 -6.172 -4.759 1.00 91.06 82 PHE A CA 1
ATOM 568 C C . PHE A 1 82 ? -7.729 -6.944 -3.950 1.00 91.06 82 PHE A C 1
ATOM 570 O O . PHE A 1 82 ? -8.881 -7.059 -4.374 1.00 91.06 82 PHE A O 1
ATOM 577 N N . PRO A 1 83 ? -7.374 -7.437 -2.749 1.00 89.88 83 PRO A N 1
ATOM 578 C CA . PRO A 1 83 ? -8.353 -8.058 -1.869 1.00 89.88 83 PRO A CA 1
ATOM 579 C C . PRO A 1 83 ? -9.404 -7.032 -1.431 1.00 89.88 83 PRO A C 1
ATOM 581 O O . PRO A 1 83 ? -9.082 -5.877 -1.144 1.00 89.88 83 PRO A O 1
ATOM 584 N N . ASN A 1 84 ? -10.665 -7.460 -1.346 1.00 91.81 84 ASN A N 1
ATOM 585 C CA . ASN A 1 84 ? -11.738 -6.599 -0.860 1.00 91.81 84 ASN A CA 1
ATOM 586 C C . ASN A 1 84 ? -11.541 -6.316 0.643 1.00 91.81 84 ASN 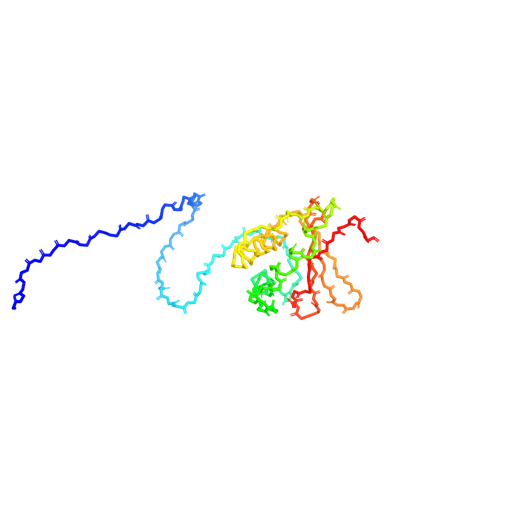A C 1
ATOM 588 O O . ASN A 1 84 ? -11.564 -7.263 1.437 1.00 91.81 84 ASN A O 1
ATOM 592 N N . PRO A 1 85 ? -11.366 -5.049 1.059 1.00 91.88 85 PRO A N 1
ATOM 593 C CA . PRO A 1 85 ? -11.152 -4.729 2.462 1.00 91.88 85 PRO A CA 1
ATOM 594 C C . PRO A 1 85 ? -12.400 -5.018 3.288 1.00 91.88 85 PRO A C 1
ATOM 596 O O . PRO A 1 85 ? -13.526 -4.730 2.879 1.00 91.88 85 PRO A O 1
ATOM 599 N N . SER A 1 86 ? -12.196 -5.544 4.493 1.00 91.19 86 SER A N 1
ATOM 600 C CA . SER A 1 86 ? -13.293 -5.882 5.402 1.00 91.19 86 SER A CA 1
ATOM 601 C C . SER A 1 86 ? -12.961 -5.601 6.869 1.00 91.19 86 SER A C 1
ATOM 603 O O . SER A 1 86 ? -11.796 -5.526 7.260 1.00 91.19 86 SER A O 1
ATOM 605 N N . GLY A 1 87 ? -14.001 -5.445 7.691 1.00 93.50 87 GLY A N 1
ATOM 606 C CA . GLY A 1 87 ? -13.875 -5.227 9.133 1.00 93.50 87 GLY A CA 1
ATOM 607 C C . GLY A 1 87 ? -13.780 -3.756 9.553 1.00 93.50 87 GLY A C 1
ATOM 608 O O . GLY A 1 87 ? -14.267 -2.855 8.874 1.00 93.50 87 GLY A O 1
ATOM 609 N N . SER A 1 88 ? -13.206 -3.531 10.735 1.00 95.00 88 SER A N 1
ATOM 610 C CA . SER A 1 88 ? -13.012 -2.208 11.340 1.00 95.00 88 SER A CA 1
ATOM 611 C C . SER A 1 88 ? -11.915 -1.397 10.642 1.00 95.00 88 SER A C 1
ATOM 613 O O . SER A 1 88 ? -11.047 -1.947 9.970 1.00 95.00 88 SER A O 1
ATOM 615 N N . VAL A 1 89 ? -11.897 -0.080 10.871 1.00 92.44 89 VAL A N 1
ATOM 616 C CA . VAL A 1 89 ? -10.872 0.842 10.341 1.00 92.44 89 VAL A CA 1
ATOM 617 C C . VAL A 1 89 ? -9.448 0.352 10.629 1.00 92.44 89 VAL A C 1
ATOM 619 O O . VAL A 1 89 ? -8.619 0.317 9.726 1.00 92.44 89 VAL A O 1
ATOM 622 N N . SER A 1 90 ? -9.174 -0.109 11.855 1.00 92.94 90 SER A N 1
ATOM 623 C CA . SER A 1 90 ? -7.851 -0.643 12.206 1.00 92.94 90 SER A CA 1
ATOM 624 C C . SER A 1 90 ? -7.501 -1.897 11.405 1.00 92.94 90 SER A C 1
ATOM 626 O O . SER A 1 90 ? -6.356 -2.046 10.997 1.00 92.94 90 SER A O 1
ATOM 628 N N . GLN A 1 91 ? -8.466 -2.788 11.162 1.00 94.44 91 GLN A N 1
ATOM 629 C CA . GLN A 1 91 ? -8.232 -3.997 10.366 1.00 94.44 91 GLN A CA 1
ATOM 630 C C . GLN A 1 91 ? -7.986 -3.659 8.895 1.00 94.44 91 GLN A C 1
ATOM 632 O O . GLN A 1 91 ? -7.171 -4.311 8.252 1.00 94.44 91 GLN A O 1
ATOM 637 N N . ILE A 1 92 ? -8.667 -2.642 8.369 1.00 91.56 92 ILE A N 1
ATOM 638 C CA . ILE A 1 92 ? -8.472 -2.156 7.000 1.00 91.56 92 ILE A CA 1
ATOM 639 C C . ILE A 1 92 ? -7.092 -1.507 6.848 1.00 91.56 92 ILE A C 1
ATOM 641 O O . ILE A 1 92 ? -6.433 -1.715 5.833 1.00 91.56 92 ILE A O 1
ATOM 645 N N . ASN A 1 93 ? -6.622 -0.774 7.861 1.00 94.56 93 ASN A N 1
ATOM 646 C CA . ASN A 1 93 ? -5.265 -0.225 7.882 1.00 94.56 93 ASN A CA 1
ATOM 647 C C . ASN A 1 93 ? -4.211 -1.332 7.851 1.00 94.56 93 ASN A C 1
ATOM 649 O O . ASN A 1 93 ? -3.277 -1.248 7.058 1.00 94.56 93 ASN A O 1
ATOM 653 N N . THR A 1 94 ? -4.388 -2.377 8.666 1.00 95.06 94 THR A N 1
ATOM 654 C CA . THR A 1 94 ? -3.509 -3.554 8.662 1.00 95.06 94 THR A CA 1
ATOM 655 C C . THR A 1 94 ? -3.511 -4.249 7.303 1.00 95.06 94 THR A C 1
ATOM 657 O O . THR A 1 94 ? -2.447 -4.417 6.725 1.00 95.06 94 THR A O 1
ATOM 660 N N . GLN A 1 95 ? -4.686 -4.552 6.739 1.00 95.81 95 GLN A N 1
ATOM 661 C CA . GLN A 1 95 ? -4.793 -5.178 5.413 1.00 95.81 95 GLN A CA 1
ATOM 662 C C . GLN A 1 95 ? -4.134 -4.329 4.319 1.00 95.81 95 GLN A C 1
ATOM 664 O O . GLN A 1 95 ? -3.442 -4.851 3.451 1.00 95.81 95 GLN A O 1
ATOM 669 N N . GLY A 1 96 ? -4.337 -3.008 4.349 1.00 94.88 96 GLY A N 1
ATOM 670 C CA . GLY A 1 96 ? -3.696 -2.103 3.400 1.00 94.88 96 GLY A CA 1
ATOM 671 C C . GLY A 1 96 ? -2.175 -2.135 3.527 1.00 94.88 96 GLY A C 1
ATOM 672 O O . GLY A 1 96 ? -1.479 -2.173 2.517 1.00 94.88 96 GLY A O 1
ATOM 673 N N . GLN A 1 97 ? -1.659 -2.152 4.754 1.00 96.12 97 GLN A N 1
ATOM 674 C CA . GLN A 1 97 ? -0.224 -2.211 5.002 1.00 96.12 97 GLN A CA 1
ATOM 675 C C . GLN A 1 97 ? 0.389 -3.537 4.535 1.00 96.12 97 GLN A C 1
ATOM 677 O O . GLN A 1 97 ? 1.404 -3.517 3.847 1.00 96.12 97 GLN A O 1
ATOM 682 N N . GLU A 1 98 ? -0.253 -4.666 4.835 1.00 95.31 98 GLU A N 1
ATOM 683 C CA . GLU A 1 98 ? 0.182 -5.996 4.386 1.00 95.31 98 GLU A CA 1
ATOM 684 C C . GLU A 1 98 ? 0.265 -6.066 2.856 1.00 95.31 98 GLU A C 1
ATOM 686 O O . GLU A 1 98 ? 1.268 -6.504 2.303 1.00 95.31 98 GLU A O 1
ATOM 691 N N . VAL A 1 99 ? -0.746 -5.542 2.154 1.00 94.44 99 VAL A N 1
ATOM 692 C CA . VAL A 1 99 ? -0.740 -5.478 0.684 1.00 94.44 99 VAL A CA 1
ATOM 693 C C . VAL A 1 99 ? 0.422 -4.633 0.155 1.00 94.44 99 VAL A C 1
ATOM 695 O O . VAL A 1 99 ? 1.043 -5.007 -0.840 1.00 94.44 99 VAL A O 1
ATOM 698 N N . LEU A 1 100 ? 0.711 -3.490 0.782 1.00 94.19 100 LEU A N 1
ATOM 699 C CA . LEU A 1 100 ? 1.822 -2.630 0.375 1.00 94.19 100 LEU A CA 1
ATOM 700 C C . LEU A 1 100 ? 3.169 -3.338 0.555 1.00 94.19 100 LEU A C 1
ATOM 702 O O . LEU A 1 100 ? 3.990 -3.343 -0.361 1.00 94.19 100 LEU A O 1
ATOM 706 N N . GLU A 1 101 ? 3.379 -3.947 1.719 1.00 92.69 101 GLU A N 1
ATOM 707 C CA . GLU A 1 101 ? 4.602 -4.679 2.041 1.00 92.69 101 GLU A CA 1
ATOM 708 C C . GLU A 1 101 ? 4.792 -5.885 1.119 1.00 92.69 101 GLU A C 1
ATOM 710 O O . GLU A 1 101 ? 5.896 -6.087 0.621 1.00 92.69 101 GLU A O 1
ATOM 715 N N . ASP A 1 102 ? 3.726 -6.623 0.803 1.00 92.50 102 ASP A N 1
ATOM 716 C CA . ASP A 1 102 ? 3.757 -7.742 -0.142 1.00 92.50 102 ASP A CA 1
ATOM 717 C C . ASP A 1 102 ? 4.208 -7.321 -1.547 1.00 92.50 102 ASP A C 1
ATOM 719 O O . ASP A 1 102 ? 4.979 -8.034 -2.191 1.00 92.50 102 ASP A O 1
ATOM 723 N N . ILE A 1 103 ? 3.729 -6.175 -2.046 1.00 91.94 103 ILE A N 1
ATOM 724 C CA . ILE A 1 103 ? 4.123 -5.646 -3.363 1.00 91.94 103 ILE A CA 1
ATOM 725 C C . ILE A 1 103 ? 5.607 -5.266 -3.353 1.00 91.94 103 ILE A C 1
ATOM 727 O O . ILE A 1 103 ? 6.351 -5.603 -4.277 1.00 91.94 103 ILE A O 1
ATOM 731 N N . LEU A 1 104 ? 6.043 -4.571 -2.302 1.00 89.81 104 LEU A N 1
ATOM 732 C CA . LEU A 1 104 ? 7.413 -4.083 -2.176 1.00 89.81 104 LEU A CA 1
ATOM 733 C C . LEU A 1 104 ? 8.426 -5.217 -1.929 1.00 89.81 104 LEU A C 1
ATOM 735 O O . LEU A 1 104 ? 9.541 -5.147 -2.441 1.00 89.81 104 LEU A O 1
ATOM 739 N N . ASN A 1 105 ? 8.044 -6.266 -1.193 1.00 89.94 105 ASN A N 1
ATOM 740 C CA . ASN A 1 105 ? 8.895 -7.422 -0.888 1.00 89.94 105 ASN A CA 1
ATOM 741 C C . ASN A 1 105 ? 8.887 -8.503 -1.970 1.00 89.94 105 ASN A C 1
ATOM 743 O O . ASN A 1 105 ? 9.635 -9.479 -1.865 1.00 89.94 105 ASN A O 1
ATOM 747 N N . ASN A 1 106 ? 8.047 -8.383 -3.000 1.00 87.12 106 ASN A N 1
ATOM 748 C CA . ASN A 1 106 ? 8.009 -9.395 -4.043 1.00 87.12 106 ASN A CA 1
ATOM 749 C C . ASN A 1 106 ? 9.333 -9.395 -4.833 1.00 87.12 106 ASN A C 1
ATOM 751 O O . ASN A 1 106 ? 9.680 -8.375 -5.427 1.00 87.12 106 ASN A O 1
ATOM 755 N N . PRO A 1 107 ? 10.061 -10.527 -4.912 1.00 86.31 107 PRO A N 1
ATOM 756 C CA . PRO A 1 107 ? 11.342 -10.586 -5.615 1.00 86.31 107 PRO A CA 1
ATOM 757 C C . PRO A 1 107 ? 11.217 -10.402 -7.133 1.00 86.31 107 PRO A C 1
ATOM 759 O O . PRO A 1 107 ? 12.208 -10.132 -7.804 1.00 86.31 107 PRO A O 1
ATOM 762 N N . ASN A 1 108 ? 10.010 -10.563 -7.674 1.00 87.56 108 ASN A N 1
ATOM 763 C CA . ASN A 1 108 ? 9.703 -10.392 -9.090 1.00 87.56 108 ASN A CA 1
ATOM 764 C C . ASN A 1 108 ? 8.898 -9.111 -9.331 1.00 87.56 108 ASN A C 1
ATOM 766 O O . ASN A 1 108 ? 8.104 -9.055 -10.272 1.00 87.56 108 ASN A O 1
ATOM 770 N N . ASN A 1 109 ? 9.032 -8.118 -8.448 1.00 89.12 109 ASN A N 1
ATOM 771 C CA . ASN A 1 109 ? 8.396 -6.836 -8.673 1.00 89.12 109 ASN A CA 1
ATOM 772 C C . ASN A 1 109 ? 9.028 -6.098 -9.861 1.00 89.12 109 ASN A C 1
ATOM 774 O O . ASN A 1 109 ? 10.199 -6.264 -10.200 1.00 89.12 109 ASN A O 1
ATOM 778 N N . GLU A 1 110 ? 8.215 -5.276 -10.510 1.00 90.38 110 GLU A N 1
ATOM 779 C CA . GLU A 1 110 ? 8.646 -4.368 -11.561 1.00 90.38 110 GLU A CA 1
ATOM 780 C C . GLU A 1 110 ? 8.577 -2.940 -11.038 1.00 90.38 110 GLU A C 1
ATOM 782 O O . GLU A 1 110 ? 7.545 -2.509 -10.524 1.00 90.38 110 GLU A O 1
ATOM 787 N N . ILE A 1 111 ? 9.677 -2.205 -11.181 1.00 90.44 111 ILE A N 1
ATOM 788 C CA . ILE A 1 111 ? 9.789 -0.817 -10.741 1.00 90.44 111 ILE A CA 1
ATOM 789 C C . ILE A 1 111 ? 9.866 0.072 -11.978 1.00 90.44 111 ILE A C 1
ATOM 791 O O . ILE A 1 111 ? 10.766 -0.070 -12.803 1.00 90.44 111 ILE A O 1
ATOM 795 N N . ILE A 1 112 ? 8.926 1.007 -12.090 1.00 89.44 112 ILE A N 1
ATOM 796 C CA . ILE A 1 112 ? 8.837 1.975 -13.179 1.00 89.44 112 ILE A CA 1
ATOM 797 C C . ILE A 1 112 ? 9.000 3.375 -12.599 1.00 89.44 112 ILE A C 1
ATOM 799 O O . ILE A 1 112 ? 8.161 3.857 -11.835 1.00 89.44 112 ILE A O 1
ATOM 803 N N . GLU A 1 113 ? 10.062 4.058 -13.006 1.00 88.81 113 GLU A N 1
ATOM 804 C CA . GLU A 1 113 ? 10.244 5.480 -12.736 1.00 88.81 113 GLU A CA 1
ATOM 805 C C . GLU A 1 113 ? 9.655 6.309 -13.878 1.00 88.81 113 GLU A C 1
ATOM 807 O O . GLU A 1 113 ? 9.923 6.098 -15.060 1.00 88.81 113 GLU A O 1
ATOM 812 N N . THR A 1 114 ? 8.812 7.268 -13.524 1.00 85.69 114 THR A N 1
ATOM 813 C CA . THR A 1 114 ? 8.194 8.188 -14.485 1.00 85.69 114 THR A CA 1
ATOM 814 C C . THR A 1 114 ? 9.097 9.395 -14.744 1.00 85.69 114 THR A C 1
ATOM 816 O O . THR A 1 114 ? 9.852 9.807 -13.867 1.00 85.69 114 THR A O 1
ATOM 819 N N . GLN A 1 115 ? 8.946 10.057 -15.898 1.00 81.38 115 GLN A N 1
ATOM 820 C CA . GLN A 1 115 ? 9.691 11.293 -16.214 1.00 81.38 115 GLN A CA 1
ATOM 821 C C . GLN A 1 115 ? 9.485 12.424 -15.182 1.00 81.38 115 GLN A C 1
ATOM 823 O O . GLN A 1 115 ? 10.316 13.320 -15.078 1.00 81.38 115 GLN A O 1
ATOM 828 N N . GLY A 1 116 ? 8.399 12.380 -14.399 1.00 81.88 116 GLY A N 1
ATOM 829 C CA . GLY A 1 116 ? 8.126 13.312 -13.298 1.00 81.88 116 GLY A CA 1
ATOM 830 C C . GLY A 1 116 ? 8.779 12.944 -11.958 1.00 81.88 116 GLY A C 1
ATOM 831 O O . GLY A 1 116 ? 8.505 13.604 -10.957 1.00 81.88 116 GLY A O 1
ATOM 832 N N . GLY A 1 117 ? 9.593 11.885 -11.914 1.00 84.81 117 GLY A N 1
ATOM 833 C CA . GLY A 1 117 ? 10.286 11.410 -10.715 1.00 84.81 117 GLY A CA 1
ATOM 834 C C . GLY A 1 117 ? 9.428 10.572 -9.766 1.00 84.81 117 GLY A C 1
ATOM 835 O O . GLY A 1 117 ? 9.892 10.236 -8.690 1.00 84.81 117 GLY A O 1
ATOM 836 N N . SER A 1 118 ? 8.184 10.241 -10.127 1.00 90.50 118 SER A N 1
ATOM 837 C CA . SER A 1 118 ? 7.353 9.321 -9.337 1.00 90.50 118 SER A CA 1
ATOM 838 C C . SER A 1 118 ? 7.698 7.863 -9.650 1.00 90.50 118 SER A C 1
ATOM 840 O O . SER A 1 118 ? 8.021 7.554 -10.803 1.00 90.50 118 SER A O 1
ATOM 842 N N . THR A 1 119 ? 7.587 6.986 -8.657 1.00 91.56 119 THR A N 1
ATOM 843 C CA . THR A 1 119 ? 7.951 5.566 -8.749 1.00 91.56 119 THR A CA 1
ATOM 844 C C . THR A 1 119 ? 6.709 4.699 -8.623 1.00 91.56 119 THR A C 1
ATOM 846 O O . THR A 1 119 ? 5.921 4.855 -7.693 1.00 91.56 119 THR A O 1
ATOM 849 N N . LYS A 1 120 ? 6.531 3.759 -9.544 1.00 92.62 120 LYS A N 1
ATOM 850 C CA . LYS A 1 120 ? 5.470 2.751 -9.515 1.00 92.62 120 LYS A CA 1
ATOM 851 C C . LYS A 1 120 ? 6.105 1.385 -9.314 1.00 92.62 120 LYS A C 1
ATOM 853 O O . LYS A 1 120 ? 7.050 1.057 -10.020 1.00 92.62 120 LYS A O 1
ATOM 858 N N . VAL A 1 121 ? 5.599 0.607 -8.368 1.00 92.75 121 VAL A N 1
ATOM 859 C CA . VAL A 1 121 ? 6.063 -0.761 -8.105 1.00 92.75 121 VAL A CA 1
ATOM 860 C C . VAL A 1 121 ? 4.902 -1.707 -8.343 1.00 92.75 121 VAL A C 1
ATOM 862 O O . VAL A 1 121 ? 3.841 -1.486 -7.772 1.00 92.75 121 VAL A O 1
ATOM 865 N N . TYR A 1 122 ? 5.086 -2.738 -9.159 1.00 93.12 122 TYR A N 1
ATOM 866 C CA . TYR A 1 122 ? 4.068 -3.737 -9.476 1.00 93.12 122 TYR A CA 1
ATOM 867 C C . TYR A 1 122 ? 4.520 -5.129 -9.066 1.00 93.12 122 TYR A C 1
ATOM 869 O O . TYR A 1 122 ? 5.663 -5.497 -9.310 1.00 93.12 122 TYR A O 1
ATOM 877 N N . ASP A 1 123 ? 3.617 -5.926 -8.507 1.00 91.00 123 ASP A N 1
ATOM 878 C CA . ASP A 1 123 ? 3.818 -7.358 -8.336 1.00 91.00 123 ASP A CA 1
ATOM 879 C C . ASP A 1 123 ? 3.381 -8.142 -9.599 1.00 91.00 123 ASP A C 1
ATOM 881 O O . ASP A 1 123 ? 2.676 -7.608 -10.466 1.00 91.00 123 ASP A O 1
ATOM 885 N N . PRO A 1 124 ? 3.752 -9.431 -9.720 1.00 88.06 124 PRO A N 1
ATOM 886 C CA . PRO A 1 124 ? 3.341 -10.273 -10.848 1.00 88.06 124 PRO A CA 1
ATOM 887 C C . PRO A 1 124 ? 1.828 -10.501 -10.961 1.00 88.06 124 PRO A C 1
ATOM 889 O O . PRO A 1 124 ? 1.349 -10.892 -12.022 1.00 88.06 124 PRO A O 1
ATOM 892 N N . ASN A 1 125 ? 1.073 -10.264 -9.883 1.00 87.12 125 ASN A N 1
ATOM 893 C CA . ASN A 1 125 ? -0.386 -10.372 -9.881 1.00 87.12 125 ASN A CA 1
ATOM 894 C C . ASN A 1 125 ? -1.055 -9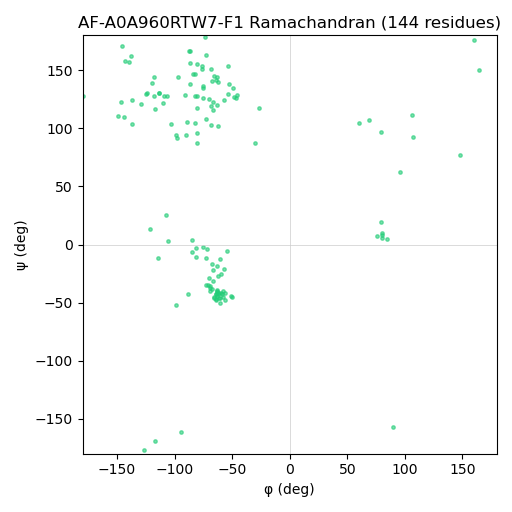.113 -10.461 1.00 87.12 125 ASN A C 1
ATOM 896 O O . ASN A 1 125 ? -2.277 -9.064 -10.582 1.00 87.12 125 ASN A O 1
ATOM 900 N N . GLY A 1 126 ? -0.269 -8.091 -10.819 1.00 89.25 126 GLY A N 1
ATOM 901 C CA . GLY A 1 126 ? -0.752 -6.825 -11.359 1.00 89.25 126 GLY A CA 1
ATOM 902 C C . GLY A 1 126 ? -1.167 -5.810 -10.295 1.00 89.25 126 GLY A C 1
ATOM 903 O O . GLY A 1 126 ? -1.648 -4.735 -10.665 1.00 89.25 126 GLY A O 1
ATOM 904 N N . ARG A 1 127 ? -0.971 -6.112 -9.002 1.00 93.69 127 ARG A N 1
ATOM 905 C CA . ARG A 1 127 ? -1.147 -5.156 -7.901 1.00 93.69 127 ARG A CA 1
ATOM 906 C C . ARG A 1 127 ? 0.043 -4.210 -7.900 1.00 93.69 127 ARG A C 1
ATOM 908 O O . ARG A 1 127 ? 1.180 -4.663 -7.981 1.00 93.69 127 ARG A O 1
ATOM 915 N N . GLY A 1 128 ? -0.186 -2.912 -7.770 1.00 93.88 128 GLY A N 1
ATOM 916 C CA . GLY A 1 128 ? 0.900 -1.945 -7.704 1.00 93.88 128 GLY A CA 1
ATOM 917 C C . GLY A 1 128 ? 0.722 -0.847 -6.670 1.00 93.88 128 GLY A C 1
ATOM 918 O O . GLY A 1 128 ? -0.375 -0.577 -6.188 1.00 93.88 128 GLY A O 1
ATOM 919 N N . ALA A 1 129 ? 1.831 -0.200 -6.342 1.00 94.50 129 ALA A N 1
ATOM 920 C CA . ALA A 1 129 ? 1.941 0.915 -5.418 1.00 94.50 129 ALA A CA 1
ATOM 921 C C . ALA A 1 129 ? 2.594 2.108 -6.126 1.00 94.50 129 ALA A C 1
ATOM 923 O O . ALA A 1 129 ? 3.632 1.962 -6.772 1.00 94.50 129 ALA A O 1
ATOM 924 N N . HIS A 1 130 ? 1.986 3.290 -6.011 1.00 94.19 130 HIS A N 1
ATOM 925 C CA . HIS A 1 130 ? 2.507 4.534 -6.577 1.00 94.19 130 HIS A CA 1
ATOM 926 C C . HIS A 1 130 ? 3.068 5.427 -5.473 1.00 94.19 130 HIS A C 1
ATOM 928 O O . HIS A 1 130 ? 2.371 5.753 -4.509 1.00 94.19 130 HIS A O 1
ATOM 934 N N . PHE A 1 131 ? 4.306 5.866 -5.654 1.00 93.31 131 PHE A N 1
ATOM 935 C CA . PHE A 1 131 ? 5.018 6.793 -4.787 1.00 93.31 131 PHE A CA 1
ATOM 936 C C . PHE A 1 131 ? 5.373 8.064 -5.548 1.00 93.31 131 PHE A C 1
ATOM 938 O O . PHE A 1 131 ? 5.691 8.022 -6.738 1.00 93.31 131 PHE A O 1
ATOM 945 N N . ASP A 1 132 ? 5.325 9.206 -4.868 1.00 91.38 132 ASP A N 1
ATOM 946 C CA . ASP A 1 132 ? 5.830 10.456 -5.426 1.00 91.38 132 ASP A CA 1
ATOM 947 C C . ASP A 1 132 ? 7.370 10.478 -5.448 1.00 91.38 132 ASP A C 1
ATOM 949 O O . ASP A 1 132 ? 8.042 9.566 -4.966 1.00 91.38 132 ASP A O 1
ATOM 953 N N . LYS A 1 133 ? 7.936 11.566 -5.975 1.00 89.31 133 LYS A N 1
ATOM 954 C CA . LYS A 1 133 ? 9.388 11.793 -6.016 1.00 89.31 133 LYS A CA 1
ATOM 955 C C . LYS A 1 133 ? 10.086 11.855 -4.652 1.00 89.31 133 LYS A C 1
ATOM 957 O O . LYS A 1 133 ? 11.308 11.879 -4.607 1.00 89.31 133 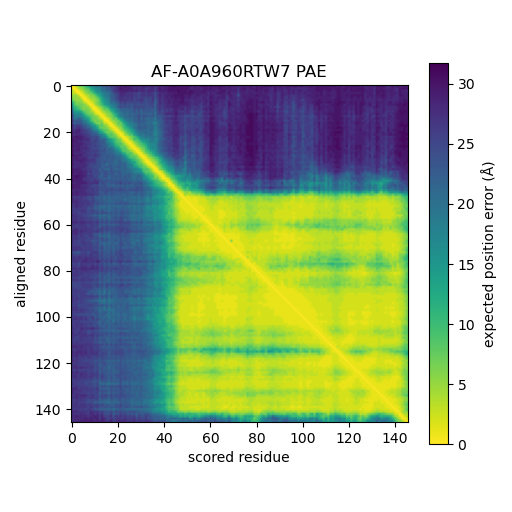LYS A O 1
ATOM 962 N N . ASN A 1 134 ? 9.324 11.957 -3.564 1.00 86.12 134 ASN A N 1
ATOM 963 C CA . ASN A 1 134 ? 9.823 12.008 -2.194 1.00 86.12 134 ASN A CA 1
ATOM 964 C C . ASN A 1 134 ? 9.577 10.682 -1.447 1.00 86.12 134 ASN A C 1
ATOM 966 O O . ASN A 1 134 ? 9.809 10.624 -0.242 1.00 86.12 134 ASN A O 1
ATOM 970 N N . GLY A 1 135 ? 9.030 9.655 -2.111 1.00 86.75 135 GLY A N 1
ATOM 971 C CA . GLY A 1 135 ? 8.690 8.373 -1.482 1.00 86.75 135 GLY A CA 1
ATOM 972 C C . GLY A 1 135 ? 7.385 8.378 -0.707 1.00 86.75 135 GLY A C 1
ATOM 973 O O . GLY A 1 135 ? 7.062 7.405 -0.032 1.00 86.75 135 GLY A O 1
ATOM 974 N N . SER A 1 136 ? 6.600 9.449 -0.802 1.00 90.62 136 SER A N 1
ATOM 975 C CA . SER A 1 136 ? 5.265 9.473 -0.225 1.00 90.62 136 SER A CA 1
ATOM 976 C C . SER A 1 136 ? 4.346 8.550 -1.008 1.00 90.62 136 SER A C 1
ATOM 978 O O . SER A 1 136 ? 4.157 8.720 -2.213 1.00 90.62 136 SER A O 1
ATOM 980 N N . PHE A 1 137 ? 3.708 7.621 -0.301 1.00 92.69 137 PHE A N 1
ATOM 981 C CA . PHE A 1 137 ? 2.688 6.756 -0.874 1.00 92.69 137 PHE A CA 1
ATOM 982 C C . PHE A 1 137 ? 1.497 7.601 -1.342 1.00 92.69 137 PHE A C 1
ATOM 984 O O . PHE A 1 137 ? 0.889 8.331 -0.548 1.00 92.69 137 PHE A O 1
ATOM 991 N N . ILE A 1 138 ? 1.206 7.523 -2.641 1.00 92.31 138 ILE A N 1
ATOM 992 C CA . ILE A 1 138 ? 0.083 8.196 -3.304 1.00 92.31 138 ILE A CA 1
ATOM 993 C C . ILE A 1 138 ? -1.154 7.298 -3.244 1.00 92.31 138 ILE A C 1
ATOM 995 O O . ILE A 1 138 ? -2.261 7.773 -2.978 1.00 92.31 138 ILE A O 1
ATOM 999 N N . GLY A 1 139 ? -0.972 6.001 -3.493 1.00 92.69 139 GLY A N 1
ATOM 1000 C CA . GLY A 1 139 ? -2.054 5.029 -3.503 1.00 92.69 139 GLY A CA 1
ATOM 1001 C C . GLY A 1 139 ? -1.707 3.754 -4.260 1.00 92.69 139 GLY A C 1
ATOM 1002 O O . GLY A 1 139 ? -0.648 3.633 -4.877 1.00 92.69 139 GLY A O 1
ATOM 1003 N N . PHE A 1 140 ? -2.639 2.808 -4.218 1.00 94.62 140 PHE A N 1
ATOM 1004 C CA . PHE A 1 140 ? -2.570 1.597 -5.022 1.00 94.62 140 PHE A CA 1
ATOM 1005 C C . PHE A 1 140 ? -2.944 1.865 -6.482 1.00 94.62 140 PHE A C 1
ATOM 1007 O O . PHE A 1 140 ? -3.726 2.764 -6.784 1.00 94.62 140 PHE A O 1
ATOM 1014 N N . ILE A 1 141 ? -2.371 1.076 -7.381 1.00 92.25 141 ILE A N 1
ATOM 1015 C CA . ILE A 1 141 ? -2.562 1.124 -8.832 1.00 92.25 141 ILE A CA 1
ATOM 1016 C C . ILE A 1 141 ? -2.642 -0.307 -9.368 1.00 92.25 141 ILE A C 1
ATOM 1018 O O . ILE A 1 141 ? -2.176 -1.240 -8.724 1.00 92.25 141 ILE A O 1
ATOM 1022 N N . GLU A 1 142 ? -3.255 -0.496 -10.531 1.00 87.94 142 GLU A N 1
ATOM 1023 C CA . GLU A 1 142 ? -3.427 -1.815 -11.148 1.00 87.94 142 GLU A CA 1
ATOM 1024 C C . GLU A 1 142 ? -2.853 -1.778 -12.560 1.00 87.94 142 GLU A C 1
ATOM 1026 O O . GLU A 1 142 ? -3.206 -0.894 -13.341 1.00 87.94 142 GLU A O 1
ATOM 1031 N N . ARG A 1 143 ? -1.997 -2.748 -12.903 1.00 82.69 143 ARG A N 1
ATOM 1032 C CA . ARG A 1 143 ? -1.315 -2.774 -14.208 1.00 82.69 143 ARG A CA 1
ATOM 1033 C C . ARG A 1 143 ? -2.280 -2.885 -15.390 1.00 82.69 143 ARG A C 1
ATOM 1035 O O . ARG A 1 143 ? -1.966 -2.443 -16.484 1.00 82.69 143 ARG A O 1
ATOM 1042 N N . GLN A 1 144 ? -3.456 -3.476 -15.189 1.00 64.75 144 GLN A N 1
ATOM 1043 C CA . GLN A 1 144 ? -4.411 -3.741 -16.272 1.00 64.75 144 GLN A CA 1
ATOM 1044 C C . GLN A 1 144 ? -5.109 -2.482 -16.822 1.00 64.75 144 GLN A C 1
ATOM 1046 O O . GLN A 1 144 ? -5.880 -2.590 -17.773 1.00 64.75 144 GLN A O 1
ATOM 1051 N N . TYR A 1 145 ? -4.854 -1.306 -16.240 1.00 56.28 145 TYR A N 1
ATOM 1052 C CA . TYR A 1 145 ? -5.478 -0.037 -16.625 1.00 56.28 145 TYR A CA 1
ATOM 1053 C C . TYR A 1 145 ? -4.473 1.048 -17.057 1.00 56.28 145 TYR A C 1
ATOM 1055 O O . TYR A 1 145 ? -4.864 2.214 -17.148 1.00 56.28 145 TYR A O 1
ATOM 1063 N N . GLU A 1 146 ? -3.209 0.687 -17.309 1.00 53.88 146 GLU A N 1
ATOM 1064 C CA . GLU A 1 146 ? -2.203 1.563 -17.943 1.00 53.88 146 GLU A CA 1
ATOM 1065 C C . GLU A 1 146 ? -2.027 1.245 -19.429 1.00 53.88 146 GLU A C 1
ATOM 1067 O O . GLU A 1 146 ? -1.926 2.219 -20.210 1.00 53.88 146 GLU A O 1
#

Secondary structure (DSSP, 8-state):
-----------------------------SS------S------TTS-HHHHHHHHHSB-GGG-BHHHHHHHHHHTSTT-SSPPP-SSHHHHHHHHHHHHHHHHH-TT-EEEE-TTS-EEEE-TTSEEEEE-TT--EEEEEEGGG-

pLDDT: mean 73.37, std 24.06, range [29.62, 96.12]

Nearest PDB structures (foldseek):
  3dso-assembly1_A  TM=7.396E-01  e=2.277E-01  Cupriavidus metallidurans CH34
  4bxq-assembly1_A  TM=8.551E-01  e=1.149E+00  Danio rerio
  6v0n-assembly1_B  TM=5.657E-01  e=3.184E+00  Homo sapiens
  8cyi-assembly1_B  TM=5.080E-01  e=2.359E+00  Homo sapiens

Mean predicted aligned error: 13.94 Å